Protein AF-D6CK37-F1 (afdb_monomer_lite)

Foldseek 3Di:
DDPVVVVVVLVVVLVVLVVVLVVLVVQLVVLVVVLVVCVVVVHDPVVNVVSVVSNVVSVVSNVVSVVVNVVSVVDDPPPDPDPPPPPPDPDDDDDPDPDQDPPVCPPPGDDDDDDDDD

Structure (mmCIF, N/CA/C/O backbone):
data_AF-D6CK37-F1
#
_entry.id   AF-D6CK37-F1
#
loop_
_atom_site.group_PDB
_atom_site.id
_atom_site.type_symbol
_atom_site.label_atom_id
_atom_site.label_alt_id
_atom_site.label_comp_id
_atom_site.label_asym_id
_atom_site.label_entity_id
_atom_site.label_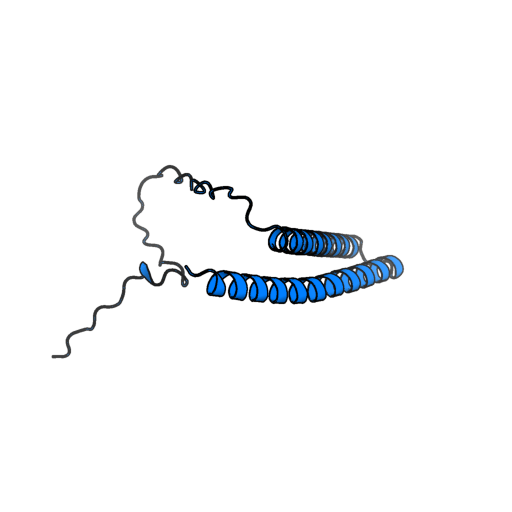seq_id
_atom_site.pdbx_PDB_ins_code
_atom_site.Cartn_x
_atom_site.Cartn_y
_atom_site.Cartn_z
_atom_site.occupancy
_atom_site.B_iso_or_equiv
_atom_site.auth_seq_id
_atom_site.auth_comp_id
_atom_site.auth_asym_id
_atom_site.auth_atom_id
_atom_site.pdbx_PDB_model_num
ATOM 1 N N . MET A 1 1 ? 12.539 -2.585 -30.270 1.00 56.66 1 MET A N 1
ATOM 2 C CA . MET A 1 1 ? 12.620 -2.193 -28.848 1.00 56.66 1 MET A CA 1
ATOM 3 C C . MET A 1 1 ? 13.927 -2.746 -28.343 1.00 56.66 1 MET A C 1
ATOM 5 O O . MET A 1 1 ? 14.074 -3.962 -28.326 1.00 56.66 1 MET A O 1
ATOM 9 N N . ASP A 1 2 ? 14.868 -1.867 -28.023 1.00 84.19 2 ASP A N 1
ATOM 10 C CA . ASP A 1 2 ? 16.264 -2.247 -27.813 1.00 84.19 2 ASP A CA 1
ATOM 11 C C . ASP A 1 2 ? 16.495 -2.680 -26.359 1.00 84.19 2 ASP A C 1
ATOM 13 O O . ASP A 1 2 ? 15.854 -2.165 -25.439 1.00 84.19 2 ASP A O 1
ATOM 17 N N . THR A 1 3 ? 17.404 -3.632 -26.131 1.00 83.88 3 THR A N 1
ATOM 18 C CA . THR A 1 3 ? 17.675 -4.211 -24.799 1.00 83.88 3 THR A CA 1
ATOM 19 C C . THR A 1 3 ? 18.058 -3.148 -23.766 1.00 83.88 3 THR A C 1
ATOM 21 O O . THR A 1 3 ? 17.617 -3.213 -22.621 1.00 83.88 3 THR A O 1
ATOM 24 N N . ALA A 1 4 ? 18.819 -2.130 -24.177 1.00 81.94 4 ALA A N 1
ATOM 25 C CA . ALA A 1 4 ? 19.185 -1.003 -23.320 1.00 81.94 4 ALA A CA 1
ATOM 26 C C . ALA A 1 4 ? 17.955 -0.201 -22.855 1.00 81.94 4 ALA A C 1
ATOM 28 O O . ALA A 1 4 ? 17.860 0.178 -21.689 1.00 81.94 4 ALA A O 1
ATOM 29 N N . THR A 1 5 ? 16.975 -0.000 -23.741 1.00 85.56 5 THR A N 1
ATOM 30 C CA . THR A 1 5 ? 15.722 0.695 -23.422 1.00 85.56 5 THR A CA 1
ATOM 31 C C . THR A 1 5 ? 14.843 -0.112 -22.467 1.00 85.56 5 THR A C 1
ATOM 33 O O . THR A 1 5 ? 14.193 0.476 -21.606 1.00 85.56 5 THR A O 1
ATOM 36 N N . GLN A 1 6 ? 14.808 -1.444 -22.597 1.00 84.31 6 GLN A N 1
ATOM 37 C CA . GLN A 1 6 ? 14.060 -2.292 -21.660 1.00 84.31 6 GLN A CA 1
ATOM 38 C C . GLN A 1 6 ? 14.696 -2.281 -20.273 1.00 84.31 6 GLN A C 1
ATOM 40 O O . GLN A 1 6 ? 14.002 -2.031 -19.295 1.00 84.31 6 GLN A O 1
ATOM 45 N N . LYS A 1 7 ? 16.024 -2.420 -20.198 1.00 85.94 7 LYS A N 1
ATOM 46 C CA . LYS A 1 7 ? 16.750 -2.379 -18.926 1.00 85.94 7 LYS A CA 1
ATOM 47 C C . LYS A 1 7 ? 16.531 -1.062 -18.174 1.00 85.94 7 LYS A C 1
ATOM 49 O O . LYS A 1 7 ? 16.175 -1.090 -17.005 1.00 85.94 7 LYS A O 1
ATOM 54 N N . SER A 1 8 ? 16.657 0.080 -18.854 1.00 87.56 8 SER A N 1
ATOM 55 C CA . SER A 1 8 ? 16.407 1.395 -18.241 1.00 87.56 8 SER A CA 1
ATOM 56 C C . SER A 1 8 ? 14.966 1.544 -17.731 1.00 87.56 8 SER A C 1
ATOM 58 O O . SER A 1 8 ? 14.725 2.145 -16.681 1.00 87.56 8 SER A O 1
ATOM 60 N N . ARG A 1 9 ? 13.991 0.965 -18.441 1.00 89.75 9 ARG A N 1
ATOM 61 C CA . ARG A 1 9 ? 12.590 0.957 -18.009 1.00 89.75 9 ARG A CA 1
ATOM 62 C C . ARG A 1 9 ? 12.385 0.093 -16.771 1.00 89.75 9 ARG A C 1
ATOM 64 O O . ARG A 1 9 ? 11.660 0.509 -15.873 1.00 89.75 9 ARG A O 1
ATOM 71 N N . ASP A 1 10 ? 12.998 -1.081 -16.730 1.00 89.88 10 ASP A N 1
ATOM 72 C CA . ASP A 1 10 ? 12.879 -1.998 -15.599 1.00 89.88 10 ASP A CA 1
ATOM 73 C C . ASP A 1 10 ? 13.581 -1.440 -14.355 1.00 89.88 10 ASP A C 1
ATOM 75 O O . ASP A 1 10 ? 12.996 -1.467 -13.278 1.00 89.88 10 ASP A O 1
ATOM 79 N N . GLU A 1 11 ? 14.746 -0.802 -14.509 1.00 91.94 11 GLU A N 1
ATOM 80 C CA . GLU A 1 11 ? 15.412 -0.044 -13.437 1.00 91.94 11 GLU A CA 1
ATOM 81 C C . GLU A 1 11 ? 14.513 1.081 -12.899 1.00 91.94 11 GLU A C 1
ATOM 83 O O . GLU A 1 11 ? 14.356 1.238 -11.689 1.00 91.94 11 GLU A O 1
ATOM 88 N N . THR A 1 12 ? 13.859 1.831 -13.792 1.00 92.94 12 THR A N 1
ATOM 89 C CA . THR A 1 12 ? 12.922 2.897 -13.399 1.00 92.94 12 THR A CA 1
ATOM 90 C C . THR A 1 12 ? 11.716 2.329 -12.646 1.00 92.94 12 THR A C 1
ATOM 92 O O . THR A 1 12 ? 11.334 2.853 -11.601 1.00 92.94 12 THR A O 1
ATOM 95 N N . ARG A 1 13 ? 11.120 1.234 -13.140 1.00 94.38 13 ARG A N 1
ATOM 96 C CA . ARG A 1 13 ? 10.006 0.551 -12.460 1.00 94.38 13 ARG A CA 1
ATOM 97 C C . ARG A 1 13 ? 10.414 0.046 -11.085 1.00 94.38 13 ARG A C 1
ATOM 99 O O . ARG A 1 13 ? 9.666 0.229 -10.134 1.00 94.38 13 ARG A O 1
ATOM 106 N N . GLN A 1 14 ? 11.597 -0.549 -10.975 1.00 94.81 14 GLN A N 1
ATOM 107 C CA . GLN A 1 14 ? 12.123 -1.038 -9.708 1.00 94.81 14 GLN A CA 1
ATOM 108 C C . GLN A 1 14 ? 12.265 0.102 -8.692 1.00 94.81 14 GLN A C 1
ATOM 110 O O . GLN A 1 14 ? 11.841 -0.051 -7.550 1.00 94.81 14 GLN A O 1
ATOM 115 N N . GLN A 1 15 ? 12.801 1.256 -9.101 1.00 95.19 15 GLN A N 1
ATOM 116 C CA . GLN A 1 15 ? 12.920 2.434 -8.233 1.00 95.19 15 GLN A CA 1
ATOM 117 C C . GLN A 1 15 ? 11.555 2.958 -7.768 1.00 95.19 15 GLN A C 1
ATOM 119 O O . GLN A 1 15 ? 11.386 3.261 -6.586 1.00 95.19 15 GLN A O 1
ATOM 124 N N . ILE A 1 16 ? 10.576 3.029 -8.675 1.00 95.62 16 ILE A N 1
ATOM 125 C CA . ILE A 1 16 ? 9.208 3.454 -8.349 1.00 95.62 16 ILE A CA 1
ATOM 126 C C . ILE A 1 16 ? 8.591 2.501 -7.321 1.00 95.62 16 ILE A C 1
ATOM 128 O O . ILE A 1 16 ? 8.189 2.949 -6.250 1.00 95.62 16 ILE A O 1
ATOM 132 N N . LEU A 1 17 ? 8.614 1.193 -7.586 1.00 95.94 17 LEU A N 1
ATOM 133 C CA . LEU A 1 17 ? 8.046 0.190 -6.682 1.00 95.94 17 LEU A CA 1
ATOM 134 C C . LEU A 1 17 ? 8.752 0.161 -5.321 1.00 95.94 17 LEU A C 1
ATOM 136 O O . LEU A 1 17 ? 8.111 -0.064 -4.301 1.00 95.94 17 LEU A O 1
ATOM 140 N N . GLN A 1 18 ? 10.063 0.414 -5.264 1.00 96.19 18 GLN A N 1
ATOM 141 C CA . GLN A 1 18 ? 10.779 0.540 -3.990 1.00 9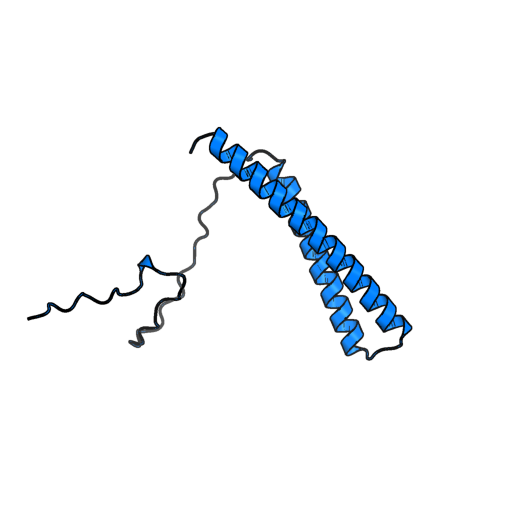6.19 18 GLN A CA 1
ATOM 142 C C . GLN A 1 18 ? 10.316 1.759 -3.184 1.00 96.19 18 GLN A C 1
ATOM 144 O O . GLN A 1 18 ? 10.142 1.655 -1.967 1.00 96.19 18 GLN A O 1
ATOM 149 N N . SER A 1 19 ? 10.099 2.900 -3.845 1.00 96.88 19 SER A N 1
ATOM 150 C CA . SER A 1 19 ? 9.554 4.097 -3.198 1.00 96.88 19 SER A CA 1
ATOM 151 C C . SER A 1 19 ? 8.128 3.855 -2.703 1.00 96.88 19 SER A C 1
ATOM 153 O O . SER A 1 19 ? 7.818 4.172 -1.557 1.00 96.88 19 SER A O 1
ATOM 155 N N . GLU A 1 20 ? 7.277 3.258 -3.538 1.00 97.31 20 GLU A N 1
ATOM 156 C CA . GLU A 1 20 ? 5.899 2.910 -3.182 1.00 97.31 20 GLU A CA 1
ATOM 157 C C . GLU A 1 20 ? 5.863 1.918 -2.016 1.00 97.31 20 GLU A C 1
ATOM 159 O O . GLU A 1 20 ? 5.121 2.126 -1.060 1.00 97.31 20 GLU A O 1
ATOM 164 N N . LEU A 1 21 ? 6.735 0.904 -2.016 1.00 97.25 21 LEU A N 1
ATOM 165 C CA . LEU A 1 21 ? 6.855 -0.048 -0.913 1.00 97.25 21 LEU A CA 1
ATOM 166 C C . LEU A 1 21 ? 7.221 0.639 0.406 1.00 97.25 21 LEU A C 1
ATOM 168 O O . LEU A 1 21 ? 6.701 0.269 1.459 1.00 97.25 21 LEU A O 1
ATOM 172 N N . ALA A 1 22 ? 8.141 1.605 0.373 1.00 97.56 22 ALA A N 1
ATOM 173 C CA . ALA A 1 22 ? 8.534 2.351 1.563 1.00 97.56 22 ALA A CA 1
ATOM 174 C C . ALA A 1 22 ? 7.368 3.191 2.105 1.00 97.56 22 ALA A C 1
ATOM 176 O O . ALA A 1 22 ? 7.106 3.180 3.310 1.00 97.56 22 ALA A O 1
ATOM 177 N N . THR A 1 23 ? 6.640 3.872 1.216 1.00 97.56 23 THR A N 1
ATOM 178 C CA . THR A 1 23 ? 5.435 4.628 1.570 1.00 97.56 23 THR A CA 1
ATOM 179 C C . THR A 1 23 ? 4.357 3.720 2.155 1.00 97.56 23 THR A C 1
ATOM 181 O O . THR A 1 23 ? 3.799 4.045 3.202 1.00 97.56 23 THR A O 1
ATOM 184 N N . GLU A 1 24 ? 4.105 2.567 1.538 1.00 97.56 24 GLU A N 1
ATOM 185 C CA . GLU A 1 24 ? 3.036 1.664 1.957 1.00 97.56 24 GLU A CA 1
ATOM 186 C C . GLU A 1 24 ? 3.343 0.978 3.290 1.00 97.56 24 GLU A C 1
ATOM 188 O O . GLU A 1 24 ? 2.468 0.866 4.144 1.00 97.56 24 GLU A O 1
ATOM 193 N N . LYS A 1 25 ? 4.603 0.593 3.530 1.00 98.06 25 LYS A N 1
ATOM 194 C CA . LYS A 1 25 ? 5.034 0.089 4.844 1.00 98.06 25 LYS A CA 1
ATOM 195 C C . LYS A 1 25 ? 4.806 1.118 5.944 1.00 98.06 25 LYS A C 1
ATOM 197 O O . LYS A 1 25 ? 4.258 0.780 6.987 1.00 98.06 25 LYS A O 1
ATOM 202 N N . LYS A 1 26 ? 5.167 2.381 5.692 1.00 97.94 26 LYS A N 1
ATOM 203 C CA . LYS A 1 26 ? 4.907 3.464 6.644 1.00 97.94 26 LYS A CA 1
ATOM 204 C C . LYS A 1 26 ? 3.404 3.639 6.890 1.00 97.94 26 LYS A C 1
ATOM 206 O O . LYS A 1 26 ? 2.998 3.784 8.036 1.00 97.94 26 LYS A O 1
ATOM 211 N N . ALA A 1 27 ? 2.583 3.607 5.839 1.00 95.69 27 ALA A N 1
ATOM 212 C CA . ALA A 1 27 ? 1.130 3.718 5.966 1.00 95.69 27 ALA A CA 1
ATOM 213 C C . ALA A 1 27 ? 0.524 2.547 6.760 1.00 95.69 27 ALA A C 1
ATOM 215 O O . ALA A 1 27 ? -0.332 2.765 7.616 1.00 95.69 27 ALA A O 1
ATOM 216 N N . TYR A 1 28 ? 1.009 1.323 6.534 1.00 97.31 28 TYR A N 1
ATOM 217 C CA . TYR A 1 28 ? 0.635 0.142 7.308 1.00 97.31 28 TYR A CA 1
ATOM 218 C C . TYR A 1 28 ? 0.980 0.299 8.796 1.00 97.31 28 TYR A C 1
ATOM 220 O O . TYR A 1 28 ? 0.124 0.061 9.651 1.00 97.31 28 TYR A O 1
ATOM 228 N N . ASP A 1 29 ? 2.199 0.743 9.112 1.00 97.69 29 ASP A N 1
ATOM 229 C CA . ASP A 1 29 ? 2.639 0.963 10.493 1.00 97.69 29 ASP A CA 1
ATOM 230 C C . ASP A 1 29 ? 1.807 2.059 11.182 1.00 97.69 29 ASP A C 1
ATOM 232 O O . ASP A 1 29 ? 1.333 1.869 12.307 1.00 97.69 29 ASP A O 1
ATOM 236 N N . ASP A 1 30 ? 1.557 3.173 10.486 1.00 96.88 30 ASP A N 1
ATOM 237 C CA . ASP A 1 30 ? 0.719 4.276 10.966 1.00 96.88 30 ASP A CA 1
ATOM 238 C C . ASP A 1 30 ? -0.729 3.800 11.229 1.00 96.88 30 ASP A C 1
ATOM 240 O O . ASP A 1 30 ? -1.307 4.100 12.281 1.00 96.88 30 ASP A O 1
ATOM 244 N N . ALA A 1 31 ? -1.310 3.007 10.320 1.00 96.25 31 ALA A N 1
ATOM 245 C CA . ALA A 1 31 ? -2.652 2.440 10.463 1.00 96.25 31 ALA A CA 1
ATOM 246 C C . ALA A 1 31 ? -2.743 1.455 11.641 1.00 96.25 31 ALA A C 1
ATOM 248 O O . ALA A 1 31 ? -3.709 1.491 12.410 1.00 96.25 31 ALA A O 1
ATOM 249 N N . ASN A 1 32 ? -1.718 0.621 11.840 1.00 97.75 32 ASN A N 1
ATOM 250 C CA . ASN A 1 32 ? -1.638 -0.279 12.991 1.00 97.75 32 ASN A CA 1
ATOM 251 C C . ASN A 1 32 ? -1.523 0.493 14.311 1.00 97.75 32 ASN A C 1
ATOM 253 O O . ASN A 1 32 ? -2.192 0.155 15.293 1.00 97.75 32 ASN A O 1
ATOM 257 N N . GLY A 1 33 ? -0.720 1.559 14.333 1.00 97.31 33 GLY A N 1
ATOM 258 C CA . GLY A 1 33 ? -0.628 2.470 15.471 1.00 97.31 33 GLY A CA 1
ATOM 259 C C . GLY A 1 33 ? -1.980 3.101 15.807 1.00 97.31 33 GLY A C 1
ATOM 260 O O . GLY A 1 33 ? -2.406 3.086 16.965 1.00 97.31 33 GLY A O 1
ATOM 261 N N . ALA A 1 34 ? -2.702 3.581 14.792 1.00 96.06 34 ALA A N 1
ATOM 262 C CA . ALA A 1 34 ? -4.034 4.157 14.950 1.00 96.06 34 ALA A CA 1
ATOM 263 C C . ALA A 1 34 ? -5.059 3.131 15.462 1.00 96.06 34 ALA A C 1
ATOM 265 O O . ALA A 1 34 ? -5.848 3.448 16.356 1.00 96.06 34 ALA A O 1
ATOM 266 N N . LEU A 1 35 ? -5.030 1.897 14.948 1.00 96.25 35 LEU A N 1
ATOM 267 C CA . LEU A 1 35 ? -5.887 0.805 15.410 1.00 96.25 35 LEU A CA 1
ATOM 268 C C . LEU A 1 35 ? -5.623 0.468 16.884 1.00 96.25 35 LEU A C 1
ATOM 270 O O . LEU A 1 35 ? -6.561 0.396 17.679 1.00 96.25 35 LEU A O 1
ATOM 274 N N . SER A 1 36 ? -4.354 0.322 17.270 1.00 97.12 36 SER A N 1
ATOM 275 C CA . SER A 1 36 ? -3.958 0.043 18.656 1.00 97.12 36 SER A CA 1
ATOM 276 C C . SER A 1 36 ? -4.395 1.158 19.614 1.00 97.12 36 SER A C 1
ATOM 278 O O . SER A 1 36 ? -4.971 0.896 20.678 1.00 97.12 36 SER A O 1
ATOM 280 N N . ALA A 1 37 ? -4.214 2.418 19.205 1.00 96.31 37 ALA A N 1
ATOM 281 C CA . ALA A 1 37 ? -4.677 3.579 19.959 1.00 96.31 37 ALA A CA 1
ATOM 282 C C . ALA A 1 37 ? -6.211 3.621 20.073 1.00 96.31 37 ALA A C 1
ATOM 284 O O . ALA A 1 37 ? -6.737 3.926 21.144 1.00 96.31 37 ALA A O 1
ATOM 285 N N . ALA A 1 38 ? -6.943 3.274 19.010 1.00 96.06 38 ALA A N 1
ATOM 286 C CA . ALA A 1 38 ? -8.403 3.242 19.019 1.00 96.06 38 ALA A CA 1
ATOM 287 C C . ALA A 1 38 ? -8.964 2.151 19.945 1.00 96.06 38 ALA A C 1
ATOM 289 O O . ALA A 1 38 ? -9.918 2.411 20.682 1.00 96.06 38 ALA A O 1
ATOM 290 N N . ILE A 1 39 ? -8.346 0.964 19.954 1.00 94.81 39 ILE A N 1
ATOM 291 C CA . ILE A 1 39 ? -8.697 -0.136 20.863 1.00 94.81 39 ILE A CA 1
ATOM 292 C C . ILE A 1 39 ? -8.422 0.272 22.316 1.00 94.81 39 ILE A C 1
ATOM 294 O O . ILE A 1 39 ? -9.299 0.156 23.172 1.00 94.81 39 ILE A O 1
ATOM 298 N N . SER A 1 40 ? -7.231 0.812 22.588 1.00 96.06 40 SER A N 1
ATOM 299 C CA . SER A 1 40 ? -6.825 1.241 23.934 1.00 96.06 40 SER A CA 1
ATOM 300 C C . SER A 1 40 ? -7.701 2.381 24.463 1.00 96.06 40 SER A C 1
ATOM 302 O O . SER A 1 40 ? -8.100 2.387 25.626 1.00 96.06 40 SER A O 1
ATOM 304 N N . GLY A 1 41 ? -8.056 3.322 23.587 1.00 95.62 41 GLY A N 1
ATOM 305 C CA . GLY A 1 41 ? -8.947 4.442 23.874 1.00 95.62 41 GLY A CA 1
ATOM 306 C C . GLY A 1 41 ? -10.436 4.089 23.880 1.00 95.62 41 GLY A C 1
ATOM 307 O O . GLY A 1 41 ? -11.250 5.009 23.958 1.00 95.62 41 GLY A O 1
ATOM 308 N N . LYS A 1 42 ? -10.798 2.800 23.763 1.00 94.75 42 LYS A N 1
ATOM 309 C CA . LYS A 1 42 ? -12.184 2.294 23.750 1.00 94.75 42 LYS A CA 1
ATOM 310 C C . LYS A 1 42 ? -13.093 3.087 22.805 1.00 94.75 42 LYS A C 1
ATOM 312 O O . LYS A 1 42 ? -14.212 3.457 23.158 1.00 94.75 42 LYS A O 1
ATOM 317 N N . GLN A 1 43 ? -12.575 3.402 21.618 1.00 93.94 43 GLN A N 1
ATOM 318 C CA . GLN A 1 43 ? -13.341 4.084 20.580 1.00 93.94 43 GLN A CA 1
ATOM 319 C C . GLN A 1 43 ? -14.531 3.221 20.127 1.00 93.94 43 GLN A C 1
ATOM 321 O O . GLN A 1 43 ? -14.600 2.025 20.410 1.00 93.94 43 GLN A O 1
ATOM 326 N N . LEU A 1 44 ? -15.469 3.839 19.407 1.00 95.44 44 LEU A N 1
ATOM 327 C CA . LEU A 1 44 ? -16.635 3.152 18.849 1.00 95.44 44 LEU A CA 1
ATOM 328 C C . LEU A 1 44 ? -16.220 1.973 17.954 1.00 95.44 44 LEU A C 1
ATOM 330 O O . LEU A 1 44 ? -15.235 2.069 17.218 1.00 95.44 44 LEU A O 1
ATOM 334 N N . ALA A 1 45 ? -17.008 0.894 17.990 1.00 94.94 45 ALA A N 1
ATOM 335 C CA . ALA A 1 45 ? -16.750 -0.331 17.233 1.00 94.94 45 ALA A CA 1
ATOM 336 C C . ALA A 1 45 ? -16.585 -0.061 15.728 1.00 94.94 45 ALA A C 1
ATOM 338 O O . ALA A 1 45 ? -15.586 -0.475 15.150 1.00 94.94 45 ALA A O 1
ATOM 339 N N . ASP A 1 46 ? -17.464 0.753 15.137 1.00 95.81 46 ASP A N 1
ATOM 340 C CA . ASP A 1 46 ? -17.406 1.111 13.712 1.00 95.81 46 ASP A CA 1
ATOM 341 C C . ASP A 1 46 ? -16.070 1.756 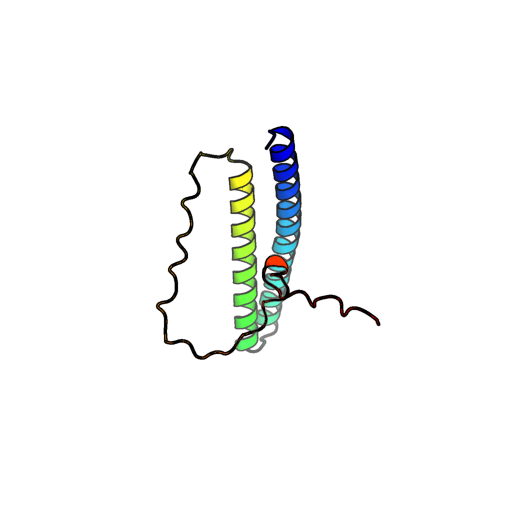13.316 1.00 95.81 46 ASP A C 1
ATOM 343 O O . ASP A 1 46 ? -15.519 1.487 12.249 1.00 95.81 46 ASP A O 1
ATOM 347 N N . LYS A 1 47 ? -15.505 2.593 14.197 1.00 94.25 47 LYS A N 1
ATOM 348 C CA . LYS A 1 47 ? -14.208 3.239 13.960 1.00 94.25 47 LYS A CA 1
ATOM 349 C C . LYS A 1 47 ? -13.064 2.233 14.042 1.00 94.25 47 LYS A C 1
ATOM 351 O O . LYS A 1 47 ? -12.122 2.314 13.259 1.00 94.25 47 LYS A O 1
ATOM 356 N N . ILE A 1 48 ? -13.143 1.293 14.980 1.00 96.12 48 ILE A N 1
ATOM 357 C CA . ILE A 1 48 ? -12.170 0.204 15.102 1.00 96.12 48 ILE A CA 1
ATOM 358 C C . ILE A 1 48 ? -12.227 -0.686 13.856 1.00 96.12 48 ILE A C 1
ATOM 360 O O . ILE A 1 48 ? -11.181 -1.045 13.322 1.00 96.12 48 ILE A O 1
ATOM 364 N N . ASP A 1 49 ? -13.418 -1.004 13.357 1.00 97.25 49 ASP A N 1
ATOM 365 C CA . ASP A 1 49 ? -13.583 -1.857 12.181 1.00 97.25 49 ASP A CA 1
ATOM 366 C C . ASP A 1 49 ? -13.118 -1.168 10.891 1.00 97.25 49 ASP A C 1
ATOM 368 O O . ASP A 1 49 ? -12.422 -1.791 10.088 1.00 97.25 49 ASP A O 1
ATOM 372 N N . ALA A 1 50 ? -13.366 0.136 10.738 1.00 96.44 50 ALA A N 1
ATOM 373 C CA . ALA A 1 50 ? -12.788 0.923 9.647 1.00 96.44 50 ALA A CA 1
ATOM 374 C C . ALA A 1 50 ? -11.246 0.921 9.677 1.00 96.44 50 ALA A C 1
ATOM 376 O O . ALA A 1 50 ? -10.601 0.774 8.639 1.00 96.44 50 ALA A O 1
ATOM 377 N N . LEU A 1 51 ? -10.639 1.030 10.866 1.00 96.19 51 LEU A N 1
ATOM 378 C CA . LEU A 1 51 ? -9.182 0.978 11.023 1.00 96.19 51 LEU A CA 1
ATOM 379 C C . LEU A 1 51 ? -8.612 -0.416 10.734 1.00 96.19 51 LEU A C 1
ATOM 381 O O . LEU A 1 51 ? -7.571 -0.516 10.093 1.00 96.19 51 LEU A O 1
ATOM 385 N N . LYS A 1 52 ? -9.301 -1.495 11.129 1.00 97.38 52 LYS A N 1
ATOM 386 C CA . LYS A 1 52 ? -8.912 -2.863 10.740 1.00 97.38 52 LYS A CA 1
ATOM 387 C C . LYS A 1 52 ? -8.921 -3.033 9.225 1.00 97.38 52 LYS A C 1
ATOM 389 O O . LYS A 1 52 ? -7.994 -3.625 8.682 1.00 97.38 52 LYS A O 1
ATOM 394 N N . GLN A 1 53 ? -9.949 -2.515 8.551 1.00 98.00 53 GLN A N 1
ATOM 395 C CA . GLN A 1 53 ? -10.027 -2.582 7.095 1.00 98.00 53 GLN A CA 1
ATOM 396 C C . GLN A 1 53 ? -8.866 -1.819 6.446 1.00 98.00 53 GLN A C 1
ATOM 398 O O . GLN A 1 53 ? -8.204 -2.366 5.572 1.00 98.00 53 GLN A O 1
ATOM 403 N N . SER A 1 54 ? -8.553 -0.618 6.943 1.00 96.19 54 SER A N 1
ATOM 404 C CA . SER A 1 54 ? -7.401 0.163 6.476 1.00 96.19 54 SER A CA 1
ATOM 405 C C . SER A 1 54 ? -6.075 -0.589 6.653 1.00 96.19 54 SER A C 1
ATOM 407 O O . SER A 1 54 ? -5.290 -0.651 5.711 1.00 96.19 54 SER A O 1
ATOM 409 N N . VAL A 1 55 ? -5.843 -1.229 7.806 1.00 97.94 55 VAL A N 1
ATOM 410 C CA . VAL A 1 55 ? -4.649 -2.068 8.031 1.00 97.94 55 VAL A CA 1
ATOM 411 C C . VAL A 1 55 ? -4.575 -3.215 7.020 1.00 97.94 55 VAL A C 1
ATOM 413 O O . VAL A 1 55 ? -3.520 -3.447 6.431 1.00 97.94 55 VAL A O 1
ATOM 416 N N . LEU A 1 56 ? -5.689 -3.918 6.791 1.00 97.62 56 LEU A N 1
ATOM 417 C CA . LEU A 1 56 ? -5.747 -5.027 5.835 1.00 97.62 56 LEU A CA 1
ATOM 418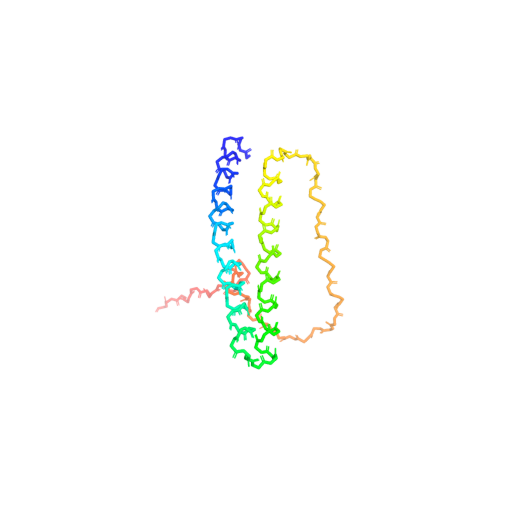 C C . LEU A 1 56 ? -5.496 -4.574 4.395 1.00 97.62 56 LEU A C 1
ATOM 420 O O . LEU A 1 56 ? -4.857 -5.297 3.632 1.00 97.62 56 LEU A O 1
ATOM 424 N N . ASP A 1 57 ? -6.001 -3.406 4.009 1.00 97.62 57 ASP A N 1
ATOM 425 C CA . ASP A 1 57 ? -5.799 -2.865 2.667 1.00 97.62 57 ASP A CA 1
ATOM 426 C C . ASP A 1 57 ? -4.329 -2.486 2.455 1.00 97.62 57 ASP A C 1
ATOM 428 O O . ASP A 1 57 ? -3.731 -2.912 1.464 1.00 97.62 57 ASP A O 1
ATOM 432 N N . HIS A 1 58 ? -3.710 -1.807 3.428 1.00 97.56 58 HIS A N 1
ATOM 433 C CA . HIS A 1 58 ? -2.284 -1.488 3.358 1.00 97.56 58 HIS A CA 1
ATOM 434 C C . HIS A 1 58 ? -1.401 -2.741 3.334 1.00 97.56 58 HIS A C 1
ATOM 436 O O . HIS A 1 58 ? -0.448 -2.821 2.560 1.00 97.56 58 HIS A O 1
ATOM 442 N N . GLN A 1 59 ? -1.746 -3.768 4.114 1.00 97.81 59 GLN A N 1
ATOM 443 C CA . GLN A 1 59 ? -1.032 -5.044 4.086 1.00 97.81 59 GLN A CA 1
ATOM 444 C C . GLN A 1 59 ? -1.059 -5.684 2.690 1.00 97.81 59 GLN A C 1
ATOM 446 O O . GLN A 1 59 ? -0.015 -6.080 2.172 1.00 97.81 59 GLN A O 1
ATOM 451 N N . LYS A 1 60 ? -2.237 -5.762 2.059 1.00 97.94 60 LYS A N 1
ATOM 452 C CA . LYS A 1 60 ? -2.378 -6.340 0.712 1.00 97.94 60 LYS A CA 1
ATOM 453 C C . LYS A 1 60 ? -1.569 -5.571 -0.326 1.00 97.94 60 LYS A C 1
ATOM 455 O O . LYS A 1 60 ? -0.976 -6.190 -1.205 1.00 97.94 60 LYS A O 1
ATOM 460 N N . ASN A 1 61 ? -1.523 -4.246 -0.223 1.00 96.62 61 ASN A N 1
ATOM 461 C CA . ASN A 1 61 ? -0.719 -3.420 -1.118 1.00 96.62 61 ASN A CA 1
ATOM 462 C C . ASN A 1 61 ? 0.781 -3.689 -0.931 1.00 96.62 61 ASN A C 1
ATOM 464 O O . ASN A 1 61 ? 1.492 -3.870 -1.919 1.00 96.62 61 ASN A O 1
ATOM 468 N N . VAL A 1 62 ? 1.261 -3.790 0.317 1.00 97.69 62 VAL A N 1
ATOM 469 C CA . VAL A 1 62 ? 2.655 -4.173 0.608 1.00 97.69 62 VAL A CA 1
ATOM 470 C C . VAL A 1 62 ? 2.989 -5.518 -0.037 1.00 97.69 62 VAL A C 1
ATOM 472 O O . VAL A 1 62 ? 4.026 -5.643 -0.689 1.00 97.69 62 VAL A O 1
ATOM 475 N N . GLU A 1 63 ? 2.123 -6.518 0.129 1.00 96.88 63 GLU A N 1
ATOM 476 C CA . GLU A 1 63 ? 2.311 -7.855 -0.443 1.00 96.88 63 GLU A CA 1
ATOM 477 C C . GLU A 1 63 ? 2.303 -7.827 -1.981 1.00 96.88 63 GLU A C 1
ATOM 479 O O . GLU A 1 63 ? 3.150 -8.462 -2.614 1.00 96.88 63 GLU A O 1
ATOM 484 N N . ALA A 1 64 ? 1.404 -7.050 -2.592 1.00 97.12 64 ALA A N 1
ATOM 485 C CA . ALA A 1 64 ? 1.327 -6.890 -4.042 1.00 97.12 64 ALA A CA 1
ATOM 486 C C . ALA A 1 64 ? 2.608 -6.265 -4.618 1.00 97.12 64 ALA A C 1
ATOM 488 O O . ALA A 1 64 ? 3.214 -6.840 -5.523 1.00 97.12 64 ALA A O 1
ATOM 489 N N . ILE A 1 65 ? 3.076 -5.152 -4.043 1.00 93.31 65 ILE A N 1
ATOM 490 C CA . ILE A 1 65 ? 4.292 -4.456 -4.491 1.00 93.31 65 ILE A CA 1
ATOM 491 C C . ILE A 1 65 ? 5.528 -5.352 -4.320 1.00 93.31 65 ILE A C 1
ATOM 493 O O . ILE A 1 65 ? 6.393 -5.403 -5.195 1.00 93.31 65 ILE A O 1
ATOM 497 N N . GLN A 1 66 ? 5.612 -6.109 -3.220 1.00 96.38 66 GLN A N 1
ATOM 498 C CA . GLN A 1 66 ? 6.684 -7.094 -3.027 1.00 96.38 66 GLN A CA 1
ATOM 499 C C . GLN A 1 66 ? 6.652 -8.197 -4.091 1.00 96.38 66 GLN A C 1
ATOM 501 O O . GLN A 1 66 ? 7.704 -8.594 -4.595 1.00 96.38 66 GLN A O 1
ATOM 506 N N . GLY A 1 67 ? 5.459 -8.669 -4.459 1.00 95.38 67 GLY A N 1
ATOM 507 C CA . GLY A 1 67 ? 5.276 -9.625 -5.548 1.00 95.38 67 GLY A CA 1
ATOM 508 C C . GLY A 1 67 ? 5.714 -9.064 -6.901 1.00 95.38 67 GLY A C 1
ATOM 509 O O . GLY A 1 67 ? 6.405 -9.748 -7.655 1.00 95.38 67 GLY A O 1
ATOM 510 N N . GLU A 1 68 ? 5.368 -7.813 -7.206 1.00 93.06 68 GLU A N 1
ATOM 511 C CA . GLU A 1 68 ? 5.797 -7.137 -8.434 1.00 93.06 68 GLU A CA 1
ATOM 512 C C . GLU A 1 68 ? 7.317 -6.964 -8.500 1.00 93.06 68 GLU A C 1
ATOM 514 O O . GLU A 1 68 ? 7.919 -7.287 -9.523 1.00 93.06 68 GLU A O 1
ATOM 519 N N . LEU A 1 69 ? 7.956 -6.562 -7.398 1.00 92.94 69 LEU A N 1
ATOM 520 C CA . LEU A 1 69 ? 9.416 -6.488 -7.299 1.00 92.94 69 LEU A CA 1
ATOM 521 C C . LEU A 1 69 ? 10.079 -7.852 -7.535 1.00 92.94 69 LEU A C 1
ATOM 523 O O . LEU A 1 69 ? 11.017 -7.951 -8.324 1.00 92.94 69 LEU A O 1
ATOM 527 N N . ALA A 1 70 ? 9.559 -8.920 -6.925 1.00 91.56 70 ALA A N 1
ATOM 528 C CA . ALA A 1 70 ? 10.071 -10.274 -7.140 1.00 91.56 70 ALA A CA 1
ATOM 529 C C . ALA A 1 70 ? 9.888 -10.755 -8.594 1.00 91.56 70 ALA A C 1
ATOM 531 O O . ALA A 1 70 ? 10.698 -11.529 -9.111 1.00 91.56 70 ALA A O 1
ATOM 532 N N . ASN A 1 71 ? 8.827 -10.299 -9.264 1.00 88.81 71 ASN A N 1
ATOM 533 C CA . ASN A 1 71 ? 8.562 -10.608 -10.666 1.00 88.81 71 ASN A CA 1
ATOM 534 C C . ASN A 1 71 ? 9.425 -9.787 -11.633 1.00 88.81 71 ASN A C 1
ATOM 536 O O . ASN A 1 71 ? 9.716 -10.287 -12.714 1.00 88.81 71 ASN A O 1
ATOM 540 N N . LEU A 1 72 ? 9.859 -8.578 -11.262 1.00 85.75 72 LEU A N 1
ATOM 541 C CA . LEU A 1 72 ? 10.834 -7.805 -12.041 1.00 85.75 72 LEU A CA 1
ATOM 542 C C . LEU A 1 72 ? 12.228 -8.442 -12.003 1.00 85.75 72 LEU A C 1
ATOM 544 O O . LEU A 1 72 ? 12.906 -8.482 -13.028 1.00 85.75 72 LEU A O 1
ATOM 548 N N . ASP A 1 73 ? 12.628 -8.992 -10.854 1.00 71.62 73 ASP A N 1
ATOM 549 C CA . ASP A 1 73 ? 13.895 -9.727 -10.723 1.00 71.62 73 ASP A CA 1
ATOM 550 C C . ASP A 1 73 ? 13.880 -11.047 -11.512 1.00 71.62 73 ASP A C 1
ATOM 552 O O . ASP A 1 73 ?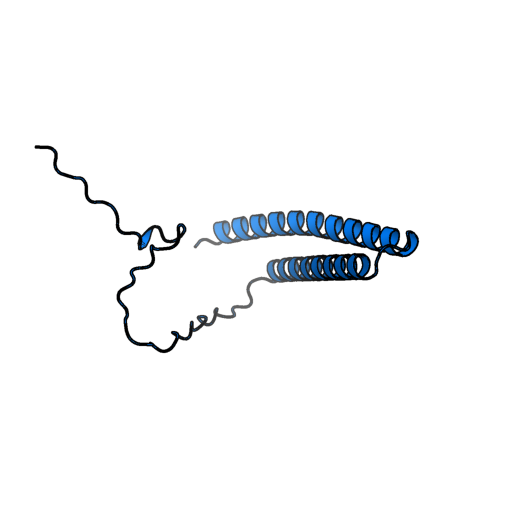 14.915 -11.542 -11.975 1.00 71.62 73 ASP A O 1
ATOM 556 N N . ARG A 1 74 ? 12.694 -11.631 -11.712 1.00 73.31 74 ARG A N 1
ATOM 557 C CA . ARG A 1 74 ? 12.515 -12.802 -12.566 1.00 73.31 74 ARG A CA 1
ATOM 558 C C . ARG A 1 74 ? 12.466 -12.357 -14.030 1.00 73.31 74 ARG A C 1
ATOM 560 O O . ARG A 1 74 ? 11.411 -12.008 -14.547 1.00 73.31 74 ARG A O 1
ATOM 567 N N . ALA A 1 75 ? 13.612 -12.443 -14.713 1.00 57.97 75 ALA A N 1
ATOM 568 C CA . ALA A 1 75 ? 13.733 -12.283 -16.168 1.00 57.97 75 ALA A CA 1
ATOM 569 C C . ALA A 1 75 ? 12.544 -12.926 -16.921 1.00 57.97 75 ALA A C 1
ATOM 571 O O . ALA A 1 75 ? 12.057 -13.977 -16.487 1.00 57.97 75 ALA A O 1
ATOM 572 N N . PRO A 1 76 ? 12.076 -12.342 -18.045 1.00 53.69 76 PRO A N 1
ATOM 573 C CA . PRO A 1 76 ? 10.798 -12.694 -18.649 1.00 53.69 76 PRO A CA 1
ATOM 574 C C . PRO A 1 76 ? 10.770 -14.176 -19.022 1.00 53.69 76 PRO A C 1
ATOM 576 O O . PRO A 1 76 ? 11.311 -14.595 -20.046 1.00 53.69 76 PRO A O 1
ATOM 579 N N . SER A 1 77 ? 10.093 -14.985 -18.206 1.00 51.38 77 SER A N 1
ATOM 580 C CA . SER A 1 77 ? 9.572 -16.256 -18.685 1.00 51.38 77 SER A CA 1
ATOM 581 C C . SER A 1 77 ? 8.588 -15.884 -19.785 1.00 51.38 77 SER A C 1
ATOM 583 O O . SER A 1 77 ? 7.649 -15.133 -19.529 1.00 51.38 77 SER A O 1
ATOM 585 N N . GLY A 1 78 ? 8.873 -16.307 -21.018 1.00 48.12 78 GLY A N 1
ATOM 586 C CA . GLY A 1 78 ? 8.185 -15.923 -22.252 1.00 48.12 78 GLY A CA 1
ATOM 587 C C . GLY A 1 78 ? 6.722 -16.366 -22.347 1.00 48.12 78 GLY A C 1
ATOM 588 O O . GLY A 1 78 ? 6.310 -16.932 -23.359 1.00 48.12 78 GLY A O 1
ATOM 589 N N . ALA A 1 79 ? 5.918 -16.101 -21.321 1.00 51.78 79 ALA A N 1
ATOM 590 C CA . ALA A 1 79 ? 4.477 -16.171 -21.375 1.00 51.78 79 ALA A CA 1
ATOM 591 C C . ALA A 1 79 ? 4.005 -15.044 -22.295 1.00 51.78 79 ALA A C 1
ATOM 593 O O . ALA A 1 79 ? 3.891 -13.883 -21.902 1.00 51.78 79 ALA A O 1
ATOM 594 N N . LYS A 1 80 ? 3.779 -15.394 -23.566 1.00 49.78 80 LYS A N 1
ATOM 595 C CA . LYS A 1 80 ? 3.037 -14.561 -24.510 1.00 49.78 80 LYS A CA 1
ATOM 596 C C . LYS A 1 80 ? 1.787 -14.065 -23.787 1.00 49.78 80 LYS A C 1
ATOM 598 O O . LYS A 1 80 ? 0.962 -14.887 -23.396 1.00 49.78 80 LYS A O 1
ATOM 603 N N . ALA A 1 81 ? 1.676 -12.752 -23.588 1.00 52.28 81 ALA A N 1
ATOM 604 C CA . ALA A 1 81 ? 0.466 -12.139 -23.070 1.00 52.28 81 ALA A CA 1
ATOM 605 C C . ALA A 1 81 ? -0.690 -12.595 -23.965 1.00 52.28 81 ALA A C 1
ATOM 607 O O . ALA A 1 81 ? -0.785 -12.191 -25.126 1.00 52.28 81 ALA A O 1
ATOM 608 N N . ALA A 1 82 ? -1.512 -13.514 -23.459 1.00 55.34 82 ALA A N 1
ATOM 609 C CA . ALA A 1 82 ? -2.747 -13.865 -24.127 1.00 55.34 82 ALA A CA 1
ATOM 610 C C . ALA A 1 82 ? -3.564 -12.569 -24.205 1.00 55.34 82 ALA A C 1
ATOM 612 O O . ALA A 1 82 ? -3.682 -11.880 -23.186 1.00 55.34 82 ALA A O 1
ATOM 613 N N . PRO A 1 83 ? -4.075 -12.179 -25.385 1.00 55.62 83 PRO A N 1
ATOM 614 C CA . PRO A 1 83 ? -4.896 -10.987 -25.475 1.00 55.62 83 PRO A CA 1
ATOM 615 C C . PRO A 1 83 ? -6.077 -11.161 -24.519 1.00 55.62 83 PRO A C 1
ATOM 617 O O . PRO A 1 83 ? -6.813 -12.146 -24.604 1.00 55.62 83 PRO A O 1
ATOM 620 N N . VAL A 1 84 ? -6.236 -10.220 -23.587 1.00 56.34 84 VAL A N 1
ATOM 621 C CA . VAL A 1 84 ? -7.428 -10.140 -22.746 1.00 56.34 84 VAL A CA 1
ATOM 622 C C . VAL A 1 84 ? -8.599 -9.922 -23.696 1.00 56.34 84 VAL A C 1
ATOM 624 O O . VAL A 1 84 ? -8.784 -8.831 -24.234 1.00 56.34 84 VAL A O 1
ATOM 627 N N . ALA A 1 85 ? -9.358 -10.983 -23.965 1.00 55.25 85 ALA A N 1
ATOM 628 C CA . ALA A 1 85 ? -10.559 -10.903 -24.773 1.00 55.25 85 ALA A CA 1
ATOM 629 C C . ALA A 1 85 ? -11.594 -10.085 -23.994 1.00 55.25 85 ALA A C 1
ATOM 631 O O . ALA A 1 85 ? -12.301 -10.607 -23.130 1.00 55.25 85 ALA A O 1
ATOM 632 N N . VAL A 1 86 ? -11.672 -8.786 -24.287 1.00 50.81 86 VAL A N 1
ATOM 633 C CA . VAL A 1 86 ? -12.774 -7.937 -23.841 1.00 50.81 86 VAL A CA 1
ATOM 634 C C . VAL A 1 86 ? -14.031 -8.498 -24.496 1.00 50.81 86 VAL A C 1
ATOM 636 O O . VAL A 1 86 ? -14.278 -8.287 -25.682 1.00 50.81 86 VAL A O 1
ATOM 639 N N . ARG A 1 87 ? -14.811 -9.283 -23.744 1.00 49.69 87 ARG A N 1
ATOM 640 C CA . ARG A 1 87 ? -16.135 -9.719 -24.189 1.00 49.69 87 ARG A CA 1
ATOM 641 C C . ARG A 1 87 ? -16.963 -8.463 -24.428 1.00 49.69 87 ARG A C 1
ATOM 643 O O . ARG A 1 87 ? -17.329 -7.774 -23.477 1.00 49.69 87 ARG A O 1
ATOM 650 N N . ALA A 1 88 ? -17.235 -8.166 -25.696 1.00 49.31 88 ALA A N 1
ATOM 651 C CA . ALA A 1 88 ? -18.175 -7.127 -26.074 1.00 49.31 88 ALA A CA 1
ATOM 652 C C . ALA A 1 88 ? -19.500 -7.386 -25.345 1.00 49.31 88 ALA A C 1
ATOM 654 O O . ALA A 1 88 ? -20.062 -8.483 -25.407 1.00 49.31 88 ALA A O 1
ATOM 655 N N . ARG A 1 89 ? -19.970 -6.382 -24.603 1.00 48.12 89 ARG A N 1
ATOM 656 C CA . ARG A 1 89 ? -21.283 -6.402 -23.963 1.00 48.12 89 ARG A CA 1
ATOM 657 C C . ARG A 1 89 ? -22.326 -6.577 -25.066 1.00 48.12 89 ARG A C 1
ATOM 659 O O . ARG A 1 89 ? -22.323 -5.807 -26.021 1.00 48.12 89 ARG A O 1
ATOM 666 N N . ALA A 1 90 ? -23.174 -7.598 -24.948 1.00 42.78 90 ALA A N 1
ATOM 667 C CA . ALA A 1 90 ? -24.244 -7.861 -25.904 1.00 42.78 90 ALA A CA 1
ATOM 668 C C . ALA A 1 90 ? -25.064 -6.583 -26.152 1.00 42.78 90 ALA A C 1
ATOM 670 O O . ALA A 1 90 ? -25.465 -5.901 -25.204 1.00 42.78 90 ALA A O 1
ATOM 671 N N . ALA A 1 91 ? -25.249 -6.252 -27.430 1.00 39.81 91 ALA A N 1
ATOM 672 C CA . ALA A 1 91 ? -25.922 -5.048 -27.883 1.00 39.81 91 ALA A CA 1
ATOM 673 C C . ALA A 1 91 ? -27.389 -5.048 -27.432 1.00 39.81 91 ALA A C 1
ATOM 675 O O . ALA A 1 91 ? -28.209 -5.809 -27.943 1.00 39.81 91 ALA A O 1
ATOM 676 N N . ALA A 1 92 ? -27.717 -4.171 -26.486 1.00 45.09 92 ALA A N 1
ATOM 677 C CA . ALA A 1 92 ? -29.053 -3.603 -26.411 1.00 45.09 92 ALA A CA 1
ATOM 678 C C . ALA A 1 92 ? -29.148 -2.500 -27.480 1.00 45.09 92 ALA A C 1
ATOM 680 O O . ALA A 1 92 ? -28.175 -1.792 -27.734 1.00 45.09 92 ALA A O 1
ATOM 681 N N . THR A 1 93 ? -30.304 -2.422 -28.128 1.00 47.41 93 THR A N 1
ATOM 682 C CA . THR A 1 93 ? -30.673 -1.534 -29.243 1.00 47.41 93 THR A CA 1
ATOM 683 C C . THR A 1 93 ? -30.194 -0.077 -29.105 1.00 47.41 93 THR A C 1
ATOM 685 O O . THR A 1 93 ? -30.145 0.441 -27.989 1.00 47.41 93 THR A O 1
ATOM 688 N N . PRO A 1 94 ? -29.879 0.608 -30.225 1.00 46.81 94 PRO A N 1
ATOM 689 C CA . PRO A 1 94 ? -29.238 1.914 -30.206 1.00 46.81 94 PRO A CA 1
ATOM 690 C C . PRO A 1 94 ? -30.262 3.008 -29.892 1.00 46.81 94 PRO A C 1
ATOM 692 O O . PRO A 1 94 ? -31.074 3.372 -30.739 1.00 46.81 94 PRO A O 1
ATOM 695 N N . THR A 1 95 ? -30.199 3.565 -28.687 1.00 45.81 95 THR A N 1
ATOM 696 C CA . THR A 1 95 ? -30.691 4.924 -28.451 1.00 45.81 95 THR A CA 1
ATOM 697 C C . THR A 1 95 ? -29.512 5.858 -28.679 1.00 45.81 95 THR A C 1
ATOM 699 O O . THR A 1 95 ? -28.458 5.701 -28.062 1.00 45.81 95 THR A O 1
ATOM 702 N N . SER A 1 96 ? -29.678 6.774 -29.625 1.00 54.03 96 SER A N 1
ATOM 703 C CA . SER A 1 96 ? -28.698 7.753 -30.087 1.00 54.03 96 SER A CA 1
ATOM 704 C C . SER A 1 96 ? -28.376 8.803 -29.018 1.00 54.03 96 SER A C 1
ATOM 706 O O . SER A 1 96 ? -28.669 9.975 -29.204 1.00 54.03 96 SER A O 1
ATOM 708 N N . ASP A 1 97 ? -27.761 8.403 -27.910 1.00 48.72 97 ASP A N 1
ATOM 709 C CA . ASP A 1 97 ? -27.135 9.331 -26.969 1.00 48.72 97 ASP A CA 1
ATOM 710 C C . ASP A 1 97 ? -25.620 9.229 -27.134 1.00 48.72 97 ASP A C 1
ATOM 712 O O . ASP A 1 97 ? -24.956 8.353 -26.570 1.00 48.72 97 ASP A O 1
ATOM 716 N N . GLN A 1 98 ? -25.064 10.131 -27.948 1.00 52.66 98 GLN A N 1
ATOM 717 C CA . GLN A 1 98 ? -23.624 10.359 -28.020 1.00 52.66 98 GLN A CA 1
ATOM 718 C C . GLN A 1 98 ? -23.135 10.843 -26.651 1.00 52.66 98 GLN A C 1
ATOM 720 O O . GLN A 1 98 ? -23.136 12.034 -26.347 1.00 52.66 98 GLN A O 1
ATOM 725 N N . ARG A 1 99 ? -22.705 9.908 -25.801 1.00 56.28 99 ARG A N 1
ATOM 726 C CA . ARG A 1 99 ? -21.949 10.255 -24.597 1.00 56.28 99 ARG A CA 1
ATOM 727 C C . ARG A 1 99 ? -20.613 10.861 -25.039 1.00 56.28 99 ARG A C 1
ATOM 729 O O . ARG A 1 99 ? -19.932 10.239 -25.857 1.00 56.28 99 ARG A O 1
ATOM 736 N N . PRO A 1 100 ? -20.218 12.041 -24.531 1.00 66.38 100 PRO A N 1
ATOM 737 C CA . PRO A 1 100 ? -18.932 12.624 -24.880 1.00 66.38 100 PRO A CA 1
ATOM 738 C C . PRO A 1 100 ? -17.803 11.668 -24.482 1.00 66.38 100 PRO A C 1
ATOM 740 O O . PRO A 1 100 ? -17.825 11.091 -23.391 1.00 66.38 100 PRO A O 1
ATOM 743 N N . ALA A 1 101 ? -16.835 11.493 -25.386 1.00 72.06 101 ALA A N 1
ATOM 744 C CA . ALA A 1 101 ? -15.670 10.651 -25.151 1.00 72.06 101 ALA A CA 1
ATOM 745 C C . ALA A 1 101 ? -14.965 11.067 -23.838 1.00 72.06 101 ALA A C 1
ATOM 747 O O . ALA A 1 101 ? -14.846 12.273 -23.571 1.00 72.06 101 ALA A O 1
ATOM 748 N N . PRO A 1 102 ? -14.511 10.104 -23.010 1.00 78.88 102 PRO A N 1
ATOM 749 C CA . PRO A 1 102 ? -13.773 10.387 -21.781 1.00 78.88 102 PRO A CA 1
ATOM 750 C C . PRO A 1 102 ? -12.578 11.312 -22.037 1.00 78.88 102 PRO A C 1
ATOM 752 O O . PRO A 1 102 ? -11.981 11.278 -23.109 1.00 78.88 102 PRO A O 1
ATOM 755 N N . TYR A 1 103 ? -12.177 12.110 -21.043 1.00 77.06 103 TYR A N 1
ATOM 756 C CA . TYR A 1 103 ? -11.111 13.110 -21.222 1.00 77.06 103 TYR A CA 1
ATOM 757 C C . TYR A 1 103 ? -9.738 12.517 -21.596 1.00 77.06 103 TYR A C 1
ATOM 759 O O . TYR A 1 103 ? -8.894 13.239 -22.120 1.00 77.06 103 TYR A O 1
ATOM 767 N N . TRP A 1 104 ? -9.512 11.225 -21.342 1.00 81.88 104 TRP A N 1
ATOM 768 C CA . TRP A 1 104 ? -8.287 10.517 -21.716 1.00 81.88 104 TRP A CA 1
ATOM 769 C C . TRP A 1 104 ? -8.293 10.017 -23.172 1.00 81.88 104 TRP A C 1
ATOM 771 O O . TRP A 1 104 ? -7.227 9.731 -23.715 1.00 81.88 104 TRP A O 1
ATOM 781 N N . ASP A 1 105 ? -9.459 9.932 -23.826 1.00 79.75 105 ASP A N 1
ATOM 782 C CA . ASP A 1 105 ? -9.598 9.462 -25.209 1.00 79.75 105 ASP A CA 1
ATOM 783 C C . ASP A 1 105 ? -9.533 10.639 -26.194 1.00 79.75 105 ASP A C 1
ATOM 785 O O . ASP A 1 105 ? -10.520 11.081 -26.786 1.00 79.75 105 ASP A O 1
ATOM 789 N N . VAL A 1 106 ? -8.327 11.192 -26.325 1.00 72.69 106 VAL A N 1
ATOM 790 C CA . VAL A 1 106 ? -8.037 12.321 -27.223 1.00 72.69 106 VAL A CA 1
ATOM 791 C C . VAL A 1 106 ? -8.173 11.921 -28.698 1.00 72.69 106 VAL A C 1
ATOM 793 O O . VAL A 1 106 ? -8.528 12.759 -29.524 1.00 72.69 106 VAL A O 1
ATOM 796 N N . TYR A 1 107 ? -7.933 10.649 -29.034 1.00 72.81 107 TYR A N 1
ATOM 797 C CA . TYR A 1 107 ? -7.914 10.167 -30.418 1.00 72.81 107 TYR A CA 1
ATOM 798 C C . TYR A 1 107 ? -9.312 9.999 -31.018 1.00 72.81 107 TYR A C 1
ATOM 800 O O . TYR A 1 107 ? -9.479 10.233 -32.213 1.00 72.81 107 TYR A O 1
ATOM 808 N N . ASN A 1 108 ? -10.318 9.661 -30.206 1.00 73.69 108 ASN A N 1
ATOM 809 C CA . ASN A 1 108 ? -11.703 9.535 -30.671 1.00 73.69 108 ASN A CA 1
ATOM 810 C C . ASN A 1 108 ? -12.560 10.779 -30.390 1.00 73.69 108 ASN A C 1
ATOM 812 O O . ASN A 1 108 ? -13.757 10.789 -30.690 1.00 73.69 108 ASN A O 1
ATOM 816 N N . ARG A 1 109 ? -11.985 11.837 -29.802 1.00 73.31 109 ARG A N 1
ATOM 817 C CA . ARG A 1 109 ? -12.706 13.091 -29.570 1.00 73.31 109 ARG A CA 1
ATOM 818 C C . ARG A 1 109 ? -12.948 13.807 -30.911 1.00 73.31 109 ARG A C 1
ATOM 820 O O . ARG A 1 109 ? -11.983 14.070 -31.630 1.00 73.31 109 ARG A O 1
ATOM 827 N N . PRO A 1 110 ? -14.197 14.202 -31.226 1.00 71.88 110 PRO A N 1
ATOM 828 C CA . PRO A 1 110 ? -14.474 15.063 -32.370 1.00 71.88 110 PRO A CA 1
ATOM 829 C C . PRO A 1 110 ? -13.711 16.383 -32.215 1.00 71.88 110 PRO A C 1
ATOM 831 O O . PRO A 1 110 ? -13.929 17.119 -31.250 1.00 71.88 110 PRO A O 1
ATOM 834 N N . GLN A 1 111 ? -12.788 16.662 -33.133 1.00 64.56 111 GLN A N 1
ATOM 835 C CA . GLN A 1 111 ? -12.068 17.932 -33.166 1.00 64.56 111 GLN A CA 1
ATOM 836 C C . GLN A 1 111 ? -12.984 19.000 -33.789 1.00 64.56 111 GLN A C 1
ATOM 838 O O . GLN A 1 111 ? -13.588 18.728 -34.831 1.00 64.56 111 GLN A O 1
ATOM 843 N N . PRO A 1 112 ? -13.121 20.196 -33.191 1.00 65.38 112 PRO A N 1
ATOM 844 C CA . PRO A 1 112 ? -13.833 21.293 -33.837 1.00 65.38 112 PRO A CA 1
ATOM 845 C C . PRO A 1 112 ? -13.082 21.699 -35.113 1.00 65.38 112 PRO A C 1
ATOM 847 O O . PRO A 1 112 ? -11.877 21.950 -35.075 1.00 65.38 112 PRO A O 1
ATOM 850 N N . GLN A 1 113 ? -13.781 21.729 -36.249 1.00 59.97 113 GLN A N 1
ATOM 851 C CA . GLN A 1 113 ? -13.209 22.212 -37.508 1.00 59.97 113 GLN A CA 1
ATOM 852 C C . GLN A 1 113 ? -12.965 23.727 -37.418 1.00 59.97 113 GLN A C 1
ATOM 854 O O . GLN A 1 113 ? -13.802 24.435 -36.849 1.00 59.97 113 GLN A O 1
ATOM 859 N N . PRO A 1 114 ? -11.841 24.242 -37.950 1.00 56.19 114 PRO A N 1
ATOM 860 C CA . PRO A 1 114 ? -11.616 25.678 -38.021 1.00 56.19 114 PRO A CA 1
ATOM 861 C C . PRO A 1 114 ? -12.687 26.303 -38.920 1.00 56.19 114 PRO A C 1
ATOM 863 O O . PRO A 1 114 ? -12.879 25.869 -40.053 1.00 56.19 114 PRO A O 1
ATOM 866 N N . ALA A 1 115 ? -13.414 27.289 -38.396 1.00 60.97 115 ALA A N 1
ATOM 867 C CA . ALA A 1 115 ? -14.339 28.081 -39.191 1.00 60.97 115 ALA A CA 1
ATOM 868 C C . ALA A 1 115 ? -13.522 28.995 -40.111 1.00 60.97 115 ALA A C 1
ATOM 870 O O . ALA A 1 115 ? -12.718 29.792 -39.624 1.00 60.97 115 ALA A O 1
ATOM 871 N N . ASP A 1 116 ? -13.719 28.863 -41.421 1.00 56.38 116 ASP A N 1
ATOM 872 C CA . ASP A 1 116 ? -13.159 29.786 -42.402 1.00 56.38 116 ASP A CA 1
ATOM 873 C C . ASP A 1 116 ? -13.654 31.206 -42.086 1.00 56.38 1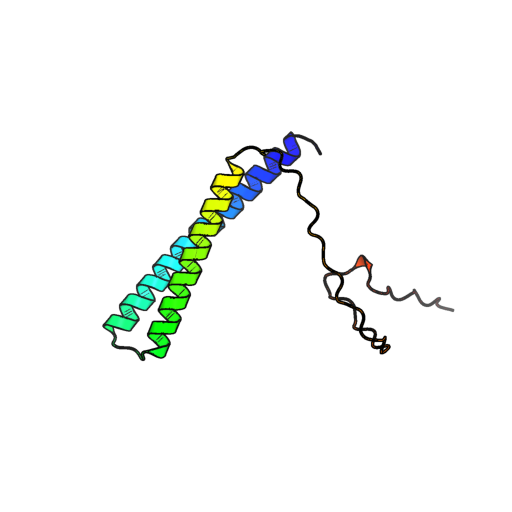16 ASP A C 1
ATOM 875 O O . ASP A 1 116 ? -14.854 31.489 -42.112 1.00 56.38 116 ASP A O 1
ATOM 879 N N . ALA A 1 117 ? -12.721 32.091 -41.738 1.00 51.59 117 ALA A N 1
ATOM 880 C CA . ALA A 1 117 ? -12.983 33.516 -41.620 1.00 51.59 117 ALA A CA 1
ATOM 881 C C . ALA A 1 117 ? -13.121 34.095 -43.036 1.00 51.59 117 ALA A C 1
ATOM 883 O O . ALA A 1 117 ? -12.165 34.050 -43.813 1.00 51.59 117 ALA A O 1
ATOM 884 N N . GLN A 1 118 ? -14.315 34.595 -43.366 1.00 47.28 118 GLN A N 1
ATOM 885 C CA . GLN A 1 118 ? -14.539 35.475 -44.518 1.00 47.28 118 GLN A CA 1
ATOM 886 C C . GLN A 1 118 ? -14.152 36.913 -44.183 1.00 47.28 118 GLN A C 1
ATOM 888 O O . GLN A 1 118 ? -14.441 37.347 -43.044 1.00 47.28 118 GLN A O 1
#

Radius of gyration: 23.96 Å; chains: 1; bounding box: 50×52×68 Å

Sequence (118 aa):
MDTATQKSRDETRQQILQSELATEKKAYDDANGALSAAISGKQLADKIDALKQSVLDHQKNVEAIQGELANLDRAPSGAKAAPVAVRARAAATPTSDQRPAPYWDVYNRPQPQPADAQ

pLDDT: mean 80.21, std 19.26, range [39.81, 98.06]

Secondary structure (DSSP, 8-state):
--HHHHHHHHHHHHHHHHHHHHHHHHHHHHHHHHHHHHHHTT--HHHHHHHHHHHHHHHHHHHHHHHHHHHHHS-------------PPP--------PPPPTT--SSSPPPPPP---

Organism: Xanthomonas albilineans (strain GPE PC73 / CFBP 7063) (NCBI:txid380358)